Protein AF-A0AAE1CI28-F1 (afdb_monomer_lite)

pLDDT: mean 85.51, std 15.01, range [39.38, 97.69]

Foldseek 3Di:
DDDDDDDPPDPLQFQDDDQVVVQVDWQWDDDPRKIWTKHKDAQKDQDDPPFFPDFAADNYPNVLVVVQLVVCVVVVHNQFFKKKAARNCVPCCVPPVHGITTGRDRPDIDRHPRNRMMMIGTPDIPDPPD

Organism: NCBI:txid314037

Structure (mmCIF, N/CA/C/O backbone):
data_AF-A0AAE1CI28-F1
#
_entry.id   AF-A0AAE1CI28-F1
#
loop_
_atom_site.group_PDB
_atom_site.id
_atom_site.type_symbol
_atom_site.label_atom_id
_atom_site.label_alt_id
_atom_site.label_comp_id
_atom_site.label_asym_id
_atom_site.label_entity_id
_atom_site.label_seq_id
_atom_site.pdbx_PDB_ins_code
_atom_site.Cartn_x
_atom_site.Cartn_y
_atom_site.Cartn_z
_atom_site.occupancy
_atom_site.B_iso_or_equiv
_atom_site.auth_seq_id
_atom_site.auth_comp_id
_atom_site.auth_asym_id
_atom_site.auth_atom_id
_atom_site.pdbx_PDB_model_num
ATOM 1 N N . MET A 1 1 ? 20.259 -37.715 -11.149 1.00 41.56 1 MET A N 1
ATOM 2 C CA . MET A 1 1 ? 20.001 -36.427 -10.473 1.00 41.56 1 MET A CA 1
ATOM 3 C C . MET A 1 1 ? 21.232 -35.544 -10.623 1.00 41.56 1 MET A C 1
ATOM 5 O O . MET A 1 1 ? 22.264 -35.938 -10.097 1.00 41.56 1 MET A O 1
ATOM 9 N N . PRO A 1 2 ? 21.168 -34.403 -11.329 1.00 44.78 2 PRO A N 1
ATOM 10 C CA . PRO A 1 2 ? 22.165 -33.355 -11.175 1.00 44.78 2 PRO A CA 1
ATOM 11 C C . PRO A 1 2 ? 21.543 -32.099 -10.552 1.00 44.78 2 PRO A C 1
ATOM 13 O O . PRO A 1 2 ? 20.529 -31.575 -11.011 1.00 44.78 2 PRO A O 1
ATOM 16 N N . TYR A 1 3 ? 22.191 -31.656 -9.482 1.00 45.41 3 TYR A N 1
ATOM 17 C CA . TYR A 1 3 ? 22.074 -30.350 -8.847 1.00 45.41 3 TYR A CA 1
ATOM 18 C C . TYR A 1 3 ? 22.311 -29.265 -9.914 1.00 45.41 3 TYR A C 1
ATOM 20 O O . TYR A 1 3 ? 23.393 -29.223 -10.495 1.00 45.41 3 TYR A O 1
ATOM 28 N N . ARG A 1 4 ? 21.314 -28.422 -10.216 1.00 48.34 4 ARG A N 1
ATOM 29 C CA . ARG A 1 4 ? 21.505 -27.225 -11.050 1.00 48.34 4 ARG A CA 1
ATOM 30 C C . ARG A 1 4 ? 21.473 -25.983 -10.173 1.00 48.34 4 ARG A C 1
ATOM 32 O O . ARG A 1 4 ? 20.436 -25.605 -9.638 1.00 48.34 4 ARG A O 1
ATOM 39 N N . ASP A 1 5 ? 22.670 -25.443 -10.017 1.00 45.59 5 ASP A N 1
ATOM 40 C CA . ASP A 1 5 ? 23.061 -24.066 -9.748 1.00 45.59 5 ASP A CA 1
ATOM 41 C C . ASP A 1 5 ? 21.931 -23.052 -9.535 1.00 45.59 5 ASP A C 1
ATOM 43 O O . ASP A 1 5 ? 21.206 -22.643 -10.445 1.00 45.59 5 ASP A O 1
ATOM 47 N N . ARG A 1 6 ? 21.867 -22.581 -8.286 1.00 48.53 6 ARG A N 1
ATOM 48 C CA . ARG A 1 6 ? 21.227 -21.328 -7.895 1.00 48.53 6 ARG A CA 1
ATOM 49 C C . ARG A 1 6 ? 22.004 -20.171 -8.521 1.00 48.53 6 ARG A C 1
ATOM 51 O O . ARG A 1 6 ? 22.965 -19.679 -7.937 1.00 48.53 6 ARG A O 1
ATOM 58 N N . TYR A 1 7 ? 21.568 -19.719 -9.689 1.00 53.47 7 TYR A N 1
ATOM 59 C CA . TYR A 1 7 ? 21.864 -18.364 -10.131 1.00 53.47 7 TYR A CA 1
ATOM 60 C C . TYR A 1 7 ? 21.116 -17.402 -9.202 1.00 53.47 7 TYR A C 1
ATOM 62 O O . TYR A 1 7 ? 19.885 -17.372 -9.209 1.00 53.47 7 TYR A O 1
ATOM 70 N N . CYS A 1 8 ? 21.840 -16.610 -8.406 1.00 52.22 8 CYS A N 1
ATOM 71 C CA . CYS A 1 8 ? 21.301 -15.339 -7.932 1.00 52.22 8 CYS A CA 1
ATOM 72 C C . CYS A 1 8 ? 21.041 -14.507 -9.191 1.00 52.22 8 CYS A C 1
ATOM 74 O O . CYS A 1 8 ? 21.971 -13.950 -9.778 1.00 52.22 8 CYS A O 1
ATOM 76 N N . TYR A 1 9 ? 19.803 -14.528 -9.685 1.00 50.72 9 TYR A N 1
ATOM 77 C CA . TYR A 1 9 ? 19.402 -13.666 -10.783 1.00 50.72 9 TYR A CA 1
ATOM 78 C C . TYR A 1 9 ? 19.648 -12.231 -10.332 1.00 50.72 9 TYR A C 1
ATOM 80 O O . TYR A 1 9 ? 19.168 -11.825 -9.281 1.00 50.72 9 TYR A O 1
ATOM 88 N N . ARG A 1 10 ? 20.445 -11.512 -11.122 1.00 49.69 10 ARG A N 1
ATOM 89 C CA . ARG A 1 10 ? 20.675 -10.068 -11.058 1.00 49.69 10 ARG A CA 1
ATOM 90 C C . ARG A 1 10 ? 19.427 -9.361 -10.518 1.00 49.69 10 ARG A C 1
ATOM 92 O O . ARG A 1 10 ? 18.416 -9.342 -11.216 1.00 49.69 10 ARG A O 1
ATOM 99 N N . ASP A 1 11 ? 19.515 -8.826 -9.299 1.00 58.03 11 ASP A N 1
ATOM 100 C CA . ASP A 1 11 ? 18.438 -8.090 -8.636 1.00 58.03 11 ASP A CA 1
ATOM 101 C C . ASP A 1 11 ? 17.916 -7.009 -9.585 1.00 58.03 11 ASP A C 1
ATOM 103 O O . ASP A 1 11 ? 18.551 -5.977 -9.802 1.00 58.03 11 ASP A O 1
ATOM 107 N N . SER A 1 12 ? 16.757 -7.246 -10.194 1.00 63.97 12 SER A N 1
ATOM 108 C CA . SER A 1 12 ? 16.133 -6.358 -11.180 1.00 63.97 12 SER A CA 1
ATOM 109 C C . SER A 1 12 ? 15.511 -5.109 -10.540 1.00 63.97 12 SER A C 1
ATOM 111 O O . SER A 1 12 ? 14.589 -4.529 -11.105 1.00 63.97 12 SER A O 1
ATOM 113 N N . GLY A 1 13 ? 15.960 -4.743 -9.331 1.00 74.50 13 GLY A N 1
ATOM 114 C CA . GLY A 1 13 ? 15.373 -3.712 -8.476 1.00 74.50 13 GLY A CA 1
ATOM 115 C C . GLY A 1 13 ? 13.856 -3.820 -8.379 1.00 74.50 13 GLY A C 1
ATOM 116 O O . GLY A 1 13 ? 13.145 -2.822 -8.473 1.00 74.50 13 GLY A O 1
ATOM 117 N N . ALA A 1 14 ? 13.364 -5.048 -8.227 1.00 86.12 14 ALA A N 1
ATOM 118 C CA . ALA A 1 14 ? 11.953 -5.340 -8.072 1.00 86.12 14 ALA A CA 1
ATOM 119 C C . ALA A 1 14 ? 11.711 -6.057 -6.739 1.00 86.12 14 ALA A C 1
ATOM 121 O O . ALA A 1 14 ? 12.418 -6.999 -6.391 1.00 86.12 14 ALA A O 1
ATOM 122 N N . ILE A 1 15 ? 10.692 -5.624 -6.007 1.00 88.81 15 ILE A N 1
ATOM 123 C CA . ILE A 1 15 ? 10.121 -6.357 -4.882 1.00 88.81 15 ILE A CA 1
ATOM 124 C C . ILE A 1 15 ? 9.249 -7.466 -5.456 1.00 88.81 15 ILE A C 1
ATOM 126 O O . ILE A 1 15 ? 8.380 -7.210 -6.293 1.00 88.81 15 ILE A O 1
ATOM 130 N N . ALA A 1 16 ? 9.446 -8.688 -4.965 1.00 86.62 16 ALA A N 1
ATOM 131 C CA . ALA A 1 16 ? 8.557 -9.798 -5.266 1.00 86.62 16 ALA A CA 1
ATOM 132 C C . ALA A 1 16 ? 7.129 -9.469 -4.798 1.00 86.62 16 ALA A C 1
ATOM 134 O O . ALA A 1 16 ? 6.871 -9.308 -3.604 1.00 86.62 16 ALA A O 1
ATOM 135 N N . PHE A 1 17 ? 6.202 -9.366 -5.746 1.00 88.50 17 PHE A N 1
ATOM 136 C CA . PHE A 1 17 ? 4.803 -9.066 -5.479 1.00 88.50 17 PHE A CA 1
ATOM 137 C C . PHE A 1 17 ? 3.913 -9.818 -6.469 1.00 88.50 17 PHE A C 1
ATOM 139 O O . PHE A 1 17 ? 3.956 -9.573 -7.672 1.00 88.50 17 PHE A O 1
ATOM 146 N N . ASP A 1 18 ? 3.112 -10.742 -5.942 1.00 89.94 18 ASP A N 1
ATOM 147 C CA . ASP A 1 18 ? 2.107 -11.481 -6.702 1.00 89.94 18 ASP A CA 1
ATOM 148 C C . ASP A 1 18 ? 0.756 -10.781 -6.552 1.00 89.94 18 ASP A C 1
ATOM 150 O O . ASP A 1 18 ? 0.026 -10.979 -5.576 1.00 89.94 18 ASP A O 1
ATOM 154 N N . CYS A 1 19 ? 0.451 -9.908 -7.510 1.00 90.06 19 CYS A N 1
ATOM 155 C CA . CYS A 1 19 ? -0.779 -9.137 -7.452 1.00 90.06 19 CYS A CA 1
ATOM 156 C C . CYS A 1 19 ? -2.027 -10.008 -7.639 1.00 90.06 19 CYS A C 1
ATOM 158 O O . CYS A 1 19 ? -3.032 -9.766 -6.977 1.00 90.06 19 CYS A O 1
ATOM 160 N N . ALA A 1 20 ? -1.968 -11.034 -8.496 1.00 89.44 20 ALA A N 1
ATOM 161 C CA . ALA A 1 20 ? -3.116 -11.903 -8.751 1.00 89.44 20 ALA A CA 1
ATOM 162 C C . ALA A 1 20 ? -3.580 -12.562 -7.447 1.00 89.44 20 ALA A C 1
ATOM 164 O O . ALA A 1 20 ? -4.747 -12.445 -7.070 1.00 89.44 20 ALA A O 1
ATOM 165 N N . LYS A 1 21 ? -2.630 -13.109 -6.682 1.00 90.19 21 LYS A N 1
ATOM 166 C CA . LYS A 1 21 ? -2.901 -13.664 -5.354 1.00 90.19 21 LYS A CA 1
ATOM 167 C C . LYS A 1 21 ? -3.444 -12.623 -4.367 1.00 90.19 21 LYS A C 1
ATOM 169 O O . LYS A 1 21 ? -4.338 -12.925 -3.576 1.00 90.19 21 LYS A O 1
ATOM 174 N N . ALA A 1 22 ? -2.912 -11.399 -4.396 1.00 90.06 22 ALA A N 1
ATOM 175 C CA . ALA A 1 22 ? -3.394 -10.312 -3.543 1.00 90.06 22 ALA A CA 1
ATOM 176 C C . ALA A 1 22 ? -4.819 -9.852 -3.906 1.00 90.06 22 ALA A C 1
ATOM 178 O O . ALA A 1 22 ? -5.544 -9.392 -3.032 1.00 90.06 22 ALA A O 1
ATOM 179 N N . GLN A 1 23 ? -5.233 -9.982 -5.169 1.00 91.81 23 GLN A N 1
ATOM 180 C CA . GLN A 1 23 ? -6.572 -9.622 -5.641 1.00 91.81 23 GLN A CA 1
ATOM 181 C C . GLN A 1 23 ? -7.628 -10.698 -5.361 1.00 91.81 23 GLN A C 1
ATOM 183 O O . GLN A 1 23 ? -8.795 -10.369 -5.171 1.00 91.81 23 GLN A O 1
ATOM 188 N N . GLU A 1 24 ? -7.238 -11.972 -5.302 1.00 88.62 24 GLU A N 1
ATOM 189 C CA . GLU A 1 24 ? -8.143 -13.088 -4.979 1.00 88.62 24 GLU A CA 1
ATOM 190 C C . GLU A 1 24 ? -8.590 -13.117 -3.511 1.00 88.62 24 GLU A C 1
ATOM 192 O O . GLU A 1 24 ? -9.542 -13.814 -3.162 1.00 88.62 24 GLU A O 1
ATOM 197 N N . SER A 1 25 ? -7.903 -12.378 -2.639 1.00 82.62 25 SER A N 1
ATOM 198 C CA . SER A 1 25 ? -8.165 -12.364 -1.203 1.00 82.62 25 SER A CA 1
ATOM 199 C C . SER A 1 25 ? -8.374 -10.946 -0.695 1.00 82.62 25 SER A C 1
ATOM 201 O O . SER A 1 25 ? -7.658 -10.021 -1.074 1.00 82.62 25 SER A O 1
ATOM 203 N N . GLU A 1 26 ? -9.345 -10.774 0.203 1.00 82.62 26 GLU A N 1
ATOM 204 C CA . GLU A 1 26 ? -9.478 -9.521 0.935 1.00 82.62 26 GLU A CA 1
ATOM 205 C C . GLU A 1 26 ? -8.217 -9.292 1.770 1.00 82.62 26 GLU A C 1
ATOM 207 O O . GLU A 1 26 ? -7.808 -10.143 2.567 1.00 82.62 26 GLU A O 1
ATOM 212 N N . GLN A 1 27 ? -7.582 -8.137 1.578 1.00 95.44 27 GLN A N 1
ATOM 213 C CA . GLN A 1 27 ? -6.375 -7.807 2.316 1.00 95.44 27 GLN A CA 1
ATOM 214 C C . GLN A 1 27 ? -6.768 -7.131 3.620 1.00 95.44 27 GLN A C 1
ATOM 216 O O . GLN A 1 27 ? -7.144 -5.960 3.636 1.00 95.44 27 GLN A O 1
ATOM 221 N N . VAL A 1 28 ? -6.675 -7.871 4.721 1.00 96.00 28 VAL A N 1
ATOM 222 C CA . VAL A 1 28 ? -6.974 -7.349 6.055 1.00 96.00 28 VAL A CA 1
ATOM 223 C C . VAL A 1 28 ? -5.680 -7.057 6.799 1.00 96.00 28 VAL A C 1
ATOM 225 O O . VAL A 1 28 ? -4.823 -7.927 6.957 1.00 96.00 28 VAL A O 1
ATOM 228 N N . VAL A 1 29 ? -5.551 -5.828 7.297 1.00 95.81 29 VAL A N 1
ATOM 229 C CA . VAL A 1 29 ? -4.424 -5.408 8.131 1.00 95.81 29 VAL A CA 1
ATOM 230 C C . VAL A 1 29 ? -4.923 -4.971 9.498 1.00 95.81 29 VAL A C 1
ATOM 232 O O . VAL A 1 29 ? -5.799 -4.113 9.599 1.00 95.81 29 VAL A O 1
ATOM 235 N N . SER A 1 30 ? -4.318 -5.516 10.554 1.00 94.81 30 SER A N 1
ATOM 236 C CA . SER A 1 30 ? -4.607 -5.122 11.932 1.00 94.81 30 SER A CA 1
ATOM 237 C C . SER A 1 30 ? -3.505 -4.235 12.512 1.00 94.81 30 SER A C 1
ATOM 239 O O . SER A 1 30 ? -2.319 -4.562 12.435 1.00 94.81 30 SER A O 1
ATOM 241 N N . VAL A 1 31 ? -3.902 -3.115 13.117 1.00 93.25 31 VAL A N 1
ATOM 242 C CA . VAL A 1 31 ? -3.023 -2.148 13.795 1.00 93.25 31 VAL A CA 1
ATOM 243 C C . VAL A 1 31 ? -3.696 -1.712 15.096 1.00 93.25 31 VAL A C 1
ATOM 245 O O . VAL A 1 31 ? -4.865 -1.340 15.097 1.00 93.25 31 VAL A O 1
ATOM 248 N N . ARG A 1 32 ? -2.968 -1.769 16.221 1.00 88.62 32 ARG A N 1
ATOM 249 C CA . ARG A 1 32 ? -3.420 -1.287 17.546 1.00 88.62 32 ARG A CA 1
ATOM 250 C C . ARG A 1 32 ? -4.829 -1.774 17.957 1.00 88.62 32 ARG A C 1
ATOM 252 O O . ARG A 1 32 ? -5.598 -1.030 18.553 1.00 88.62 32 ARG A O 1
ATOM 259 N N . GLY A 1 33 ? -5.169 -3.023 17.630 1.00 85.38 33 GLY A N 1
ATOM 260 C CA . GLY A 1 33 ? -6.464 -3.640 17.956 1.00 85.38 33 GLY A CA 1
ATOM 261 C C . GLY A 1 33 ? -7.611 -3.332 16.980 1.00 85.38 33 GLY A C 1
ATOM 262 O O . GLY A 1 33 ? -8.673 -3.933 17.100 1.00 85.38 33 GLY A O 1
ATOM 263 N N . GLY A 1 34 ? -7.406 -2.452 15.995 1.00 91.06 34 GLY A N 1
ATOM 264 C CA . GLY A 1 34 ? -8.313 -2.261 14.862 1.00 91.06 34 GLY A CA 1
ATOM 265 C C . GLY A 1 34 ? -7.918 -3.123 13.660 1.00 91.06 34 GLY A C 1
ATOM 266 O O . GLY A 1 34 ? -6.754 -3.498 13.535 1.00 91.06 34 GLY A O 1
ATOM 267 N N . SER A 1 35 ? -8.870 -3.418 12.771 1.00 94.56 35 SER A N 1
ATOM 268 C CA . SER A 1 35 ? -8.637 -4.050 11.466 1.00 94.56 35 SER A CA 1
ATOM 269 C C . SER A 1 35 ? -9.229 -3.223 10.324 1.00 94.56 35 SER A C 1
ATOM 271 O O . SER A 1 35 ? -10.354 -2.736 10.435 1.00 94.56 35 SER A O 1
ATOM 273 N N . TRP A 1 36 ? -8.481 -3.101 9.231 1.00 95.38 36 TRP A N 1
ATOM 274 C CA . TRP A 1 36 ? -8.871 -2.417 7.999 1.00 95.38 36 TRP A CA 1
ATOM 275 C C . TRP A 1 36 ? -8.795 -3.405 6.838 1.00 95.38 36 TRP A C 1
ATOM 277 O O . TRP A 1 36 ? -7.792 -4.110 6.707 1.00 95.38 36 TRP A O 1
ATOM 287 N N . GLY A 1 37 ? -9.842 -3.449 6.021 1.00 95.69 37 GLY A N 1
ATOM 288 C CA . GLY A 1 37 ? -9.907 -4.275 4.819 1.00 95.69 37 GLY A CA 1
ATOM 289 C C . GLY A 1 37 ? -9.694 -3.451 3.568 1.00 95.69 37 GLY A C 1
ATOM 290 O O . GLY A 1 37 ? -10.198 -2.327 3.463 1.00 95.69 37 GLY A O 1
ATOM 291 N N . PHE A 1 38 ? -8.977 -4.028 2.612 1.00 96.31 38 PHE A N 1
ATOM 292 C CA . PHE A 1 38 ? -8.679 -3.406 1.334 1.00 96.31 38 PHE A CA 1
ATOM 293 C C . PHE A 1 38 ? -9.046 -4.332 0.174 1.00 96.31 38 PHE A C 1
ATOM 295 O O . PHE A 1 38 ? -8.661 -5.503 0.148 1.00 96.31 38 PHE A O 1
ATOM 302 N N . GLU A 1 39 ? -9.741 -3.772 -0.813 1.00 95.44 39 GLU A N 1
ATOM 303 C CA . GLU A 1 39 ? -9.949 -4.402 -2.114 1.00 95.44 39 GLU A CA 1
ATOM 304 C C . GLU A 1 39 ? -8.801 -4.018 -3.048 1.00 95.44 39 GLU A C 1
ATOM 306 O O . GLU A 1 39 ? -8.534 -2.834 -3.268 1.00 95.44 39 GLU A O 1
ATOM 311 N N . VAL A 1 40 ? -8.128 -5.019 -3.612 1.00 95.44 40 VAL A N 1
ATOM 312 C CA . VAL A 1 40 ? -6.969 -4.834 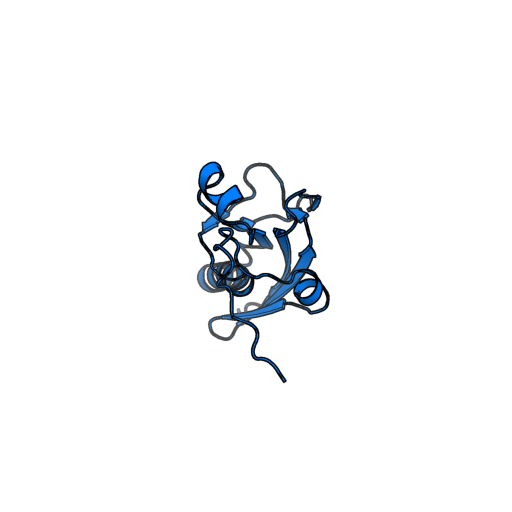-4.491 1.00 95.44 40 VAL A CA 1
ATOM 313 C C . VAL A 1 40 ? -7.409 -4.823 -5.951 1.00 95.44 40 VAL A C 1
ATOM 315 O O . VAL A 1 40 ? -8.232 -5.635 -6.367 1.00 95.44 40 VAL A O 1
ATOM 318 N N . LYS A 1 41 ? -6.829 -3.921 -6.744 1.00 93.62 41 LYS A N 1
ATOM 319 C CA . LYS A 1 41 ? -6.946 -3.875 -8.203 1.00 93.62 41 LYS A CA 1
ATOM 320 C C . LYS A 1 41 ? -5.551 -3.865 -8.821 1.00 93.62 41 LYS A C 1
ATOM 322 O O . LYS A 1 41 ? -4.788 -2.907 -8.667 1.00 93.62 41 LYS A O 1
ATOM 327 N N . CYS A 1 42 ? -5.220 -4.941 -9.522 1.00 93.00 42 CYS A N 1
ATOM 328 C CA . CYS A 1 42 ? -3.924 -5.112 -10.164 1.00 93.00 42 CYS A CA 1
ATOM 329 C C . CYS A 1 42 ? -3.730 -4.205 -11.367 1.00 93.00 42 CYS A C 1
ATOM 331 O O . CYS A 1 42 ? -4.677 -3.938 -12.106 1.00 93.00 42 CYS A O 1
ATOM 333 N N . GLN A 1 43 ? -2.476 -3.787 -11.577 1.00 90.12 43 GLN A N 1
ATOM 334 C CA . GLN A 1 43 ? -2.050 -2.957 -12.709 1.00 90.12 43 GLN A CA 1
ATOM 335 C C . GLN A 1 43 ? -2.890 -1.681 -12.822 1.00 90.12 43 GLN A C 1
ATOM 337 O O . GLN A 1 43 ? -3.224 -1.213 -13.909 1.00 90.12 43 GLN A O 1
ATOM 342 N N . GLN A 1 44 ? -3.286 -1.140 -11.672 1.00 90.88 44 GLN A N 1
ATOM 343 C CA . GLN A 1 44 ? -4.079 0.072 -11.568 1.00 90.88 44 GLN A CA 1
ATOM 344 C C . GLN A 1 44 ? -3.464 1.019 -10.546 1.00 90.88 44 GLN A C 1
ATOM 346 O O . GLN A 1 44 ? -2.799 0.593 -9.603 1.00 90.88 44 GLN A O 1
ATOM 351 N N . ASP A 1 45 ? -3.711 2.307 -10.746 1.00 89.94 45 ASP A N 1
ATOM 352 C CA . ASP A 1 45 ? -3.388 3.382 -9.813 1.00 89.94 45 ASP A CA 1
ATOM 353 C C . ASP A 1 45 ? -4.625 4.263 -9.597 1.00 89.94 45 ASP A C 1
ATOM 355 O O . ASP A 1 45 ? -5.443 4.462 -10.505 1.00 89.94 45 ASP A O 1
ATOM 359 N N . ILE A 1 46 ? -4.752 4.787 -8.382 1.00 88.94 46 ILE A N 1
ATOM 360 C CA . ILE A 1 46 ? -5.780 5.743 -7.989 1.00 88.94 46 ILE A CA 1
ATOM 361 C C . ILE A 1 46 ? -5.228 7.142 -8.272 1.00 88.94 46 ILE A C 1
ATOM 363 O O . ILE A 1 46 ? -4.400 7.674 -7.527 1.00 88.94 46 ILE A O 1
ATOM 367 N N . ASN A 1 47 ? -5.703 7.741 -9.361 1.00 86.25 47 ASN A N 1
ATOM 368 C CA . ASN A 1 47 ? -5.203 9.015 -9.865 1.00 86.25 47 ASN A CA 1
ATOM 369 C C . ASN A 1 47 ? -6.181 10.169 -9.613 1.00 86.25 47 ASN A C 1
ATOM 371 O O . ASN A 1 47 ? -7.407 10.008 -9.630 1.00 86.25 47 ASN A O 1
ATOM 375 N N . GLY A 1 48 ? -5.623 11.362 -9.415 1.00 85.31 48 GLY A N 1
ATOM 376 C CA . GLY A 1 48 ? -6.377 12.597 -9.229 1.00 85.31 48 GLY A CA 1
ATOM 377 C C . GLY A 1 48 ? -5.490 13.757 -8.769 1.00 85.31 48 GLY A C 1
ATOM 378 O O . GLY A 1 48 ? -4.397 13.529 -8.248 1.00 85.31 48 GLY A O 1
ATOM 379 N N . PRO A 1 49 ? -5.936 15.012 -8.945 1.00 85.06 49 PRO A N 1
ATOM 380 C CA . PRO A 1 49 ? -5.187 16.170 -8.475 1.00 85.06 49 PRO A CA 1
ATOM 381 C C . PRO A 1 49 ? -5.085 16.159 -6.944 1.00 85.06 49 PRO A C 1
ATOM 383 O O . PRO A 1 49 ? -6.094 16.026 -6.250 1.00 85.06 49 PRO A O 1
ATOM 386 N N . ASN A 1 50 ? -3.867 16.330 -6.418 1.00 87.75 50 ASN A N 1
ATOM 387 C CA . ASN A 1 50 ? -3.575 16.393 -4.981 1.00 87.75 50 ASN A CA 1
ATOM 388 C C . ASN A 1 50 ? -4.135 15.206 -4.180 1.00 87.75 50 ASN A C 1
ATOM 390 O O . ASN A 1 50 ? -4.600 15.417 -3.063 1.00 87.75 50 ASN A O 1
ATOM 394 N N . ILE A 1 51 ? -4.166 13.995 -4.745 1.00 92.25 51 ILE A N 1
ATOM 395 C CA . ILE A 1 51 ? -4.784 12.815 -4.114 1.00 92.25 51 ILE A CA 1
ATOM 396 C C . ILE A 1 51 ? -3.859 12.084 -3.137 1.00 92.25 51 ILE A C 1
ATOM 398 O O . ILE A 1 51 ? -4.343 11.413 -2.223 1.00 92.25 51 ILE A O 1
ATOM 402 N N . ASP A 1 52 ? -2.550 12.228 -3.322 1.00 93.19 52 ASP A N 1
ATOM 403 C CA . ASP A 1 52 ? -1.537 11.616 -2.474 1.00 93.19 52 ASP A CA 1
ATOM 404 C C . ASP A 1 52 ? -1.392 12.406 -1.169 1.00 93.19 52 ASP A C 1
ATOM 406 O O . ASP A 1 52 ? -1.213 13.624 -1.168 1.00 93.19 52 ASP A O 1
ATOM 410 N N . ILE A 1 53 ? -1.491 11.703 -0.044 1.00 94.62 53 ILE A N 1
ATOM 411 C CA . ILE A 1 53 ? -1.210 12.230 1.296 1.00 94.62 53 ILE A CA 1
ATOM 412 C C . ILE A 1 53 ? 0.302 12.240 1.520 1.00 94.62 53 ILE A C 1
ATOM 414 O O . ILE A 1 53 ? 0.862 13.218 2.005 1.00 94.62 53 ILE A O 1
ATOM 418 N N . MET A 1 54 ? 0.943 11.114 1.200 1.00 93.56 54 MET A N 1
ATOM 419 C CA . MET A 1 54 ? 2.380 10.904 1.327 1.00 93.56 54 MET A CA 1
ATOM 420 C C . MET A 1 54 ? 2.838 9.772 0.407 1.00 93.56 54 MET A C 1
ATOM 422 O O . MET A 1 54 ? 2.073 8.842 0.133 1.00 93.56 54 MET A O 1
ATOM 426 N N . GLY A 1 55 ? 4.105 9.836 0.004 1.00 95.31 55 GLY A N 1
ATOM 427 C CA . GLY A 1 55 ? 4.839 8.722 -0.584 1.00 95.31 55 GLY A CA 1
ATOM 428 C C . GLY A 1 55 ? 5.842 8.152 0.420 1.00 95.31 55 GLY A C 1
ATOM 429 O O . GLY A 1 55 ? 6.512 8.910 1.121 1.00 95.31 55 GLY A O 1
ATOM 430 N N . THR A 1 56 ? 5.954 6.829 0.495 1.00 95.75 56 THR A N 1
ATOM 431 C CA . THR A 1 56 ? 6.968 6.126 1.288 1.00 95.75 56 THR A CA 1
ATOM 432 C C . THR A 1 56 ? 7.668 5.057 0.452 1.00 95.75 56 THR A C 1
ATOM 434 O O . THR A 1 56 ? 7.173 4.611 -0.589 1.00 95.75 56 THR A O 1
ATOM 437 N N . ILE A 1 57 ? 8.848 4.644 0.914 1.00 95.81 57 ILE A N 1
ATOM 438 C CA . ILE A 1 57 ? 9.505 3.438 0.418 1.00 95.81 57 ILE A CA 1
ATOM 439 C C . ILE A 1 57 ? 9.002 2.270 1.261 1.00 95.81 57 ILE A C 1
ATOM 441 O O . ILE A 1 57 ? 9.145 2.273 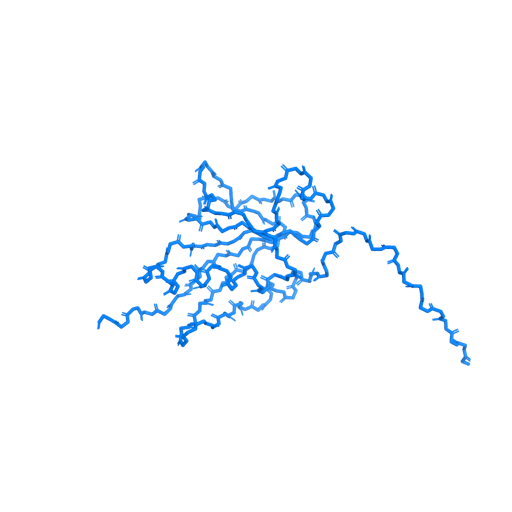2.483 1.00 95.81 57 ILE A O 1
ATOM 445 N N . SER A 1 58 ? 8.413 1.279 0.606 1.00 95.44 58 SER A N 1
ATOM 446 C CA . SER A 1 58 ? 7.883 0.075 1.230 1.00 95.44 58 SER A CA 1
ATOM 447 C C . SER A 1 58 ? 8.437 -1.162 0.537 1.00 95.44 58 SER A C 1
ATOM 449 O O . SER A 1 58 ? 8.428 -1.237 -0.690 1.00 95.44 58 SER A O 1
ATOM 451 N N . TYR A 1 59 ? 8.897 -2.138 1.321 1.00 92.75 59 TYR A N 1
ATOM 452 C CA . TYR A 1 59 ? 9.505 -3.380 0.825 1.00 92.75 59 TYR A CA 1
ATOM 453 C C . TYR A 1 59 ? 8.504 -4.530 0.670 1.00 92.75 59 TYR A C 1
ATOM 455 O O . TYR A 1 59 ? 8.883 -5.629 0.274 1.00 92.75 59 TYR A O 1
ATOM 463 N N . SER A 1 60 ? 7.226 -4.291 0.967 1.00 93.94 60 SER A N 1
ATOM 464 C CA . SER A 1 60 ? 6.152 -5.244 0.714 1.00 93.94 60 SER A CA 1
ATOM 465 C C . SER A 1 60 ? 4.826 -4.520 0.475 1.00 93.94 60 SER A C 1
ATOM 467 O O . SER A 1 60 ? 4.579 -3.431 0.999 1.00 93.94 60 SER A O 1
ATOM 469 N N . PHE A 1 61 ? 3.929 -5.143 -0.291 1.00 95.44 61 PHE A N 1
ATOM 470 C CA . PHE A 1 61 ? 2.580 -4.609 -0.477 1.00 95.44 61 PHE A CA 1
ATOM 471 C C . PHE A 1 61 ? 1.822 -4.505 0.857 1.00 95.44 61 PHE A C 1
ATOM 473 O O . PHE A 1 61 ? 1.170 -3.499 1.131 1.00 95.44 61 PHE A O 1
ATOM 480 N N . GLY A 1 62 ? 1.983 -5.503 1.734 1.00 96.19 62 GLY A N 1
ATOM 481 C CA . GLY A 1 62 ? 1.367 -5.517 3.061 1.00 96.19 62 GLY A CA 1
ATOM 482 C C . GLY A 1 62 ? 1.819 -4.360 3.953 1.00 96.19 62 GLY A C 1
ATOM 483 O O . GLY A 1 62 ? 0.994 -3.778 4.654 1.00 96.19 62 GLY A O 1
ATOM 484 N N . ASP A 1 63 ? 3.093 -3.963 3.892 1.00 96.75 63 ASP A N 1
ATOM 485 C CA . ASP A 1 63 ? 3.575 -2.798 4.641 1.00 96.75 63 ASP A CA 1
ATOM 486 C C . ASP A 1 63 ? 3.014 -1.492 4.078 1.00 96.75 63 ASP A C 1
ATOM 488 O O . ASP A 1 63 ? 2.680 -0.595 4.849 1.00 96.75 63 ASP A O 1
ATOM 492 N N . CYS A 1 64 ? 2.806 -1.411 2.759 1.00 97.50 64 CYS A N 1
ATOM 493 C CA . CYS A 1 64 ? 2.125 -0.267 2.152 1.00 97.50 64 CYS A CA 1
ATOM 494 C C . CYS A 1 64 ? 0.676 -0.127 2.663 1.00 97.50 64 CYS A C 1
ATOM 496 O O . CYS A 1 64 ? 0.263 0.953 3.095 1.00 97.50 64 CYS A O 1
ATOM 498 N N . LEU A 1 65 ? -0.076 -1.234 2.724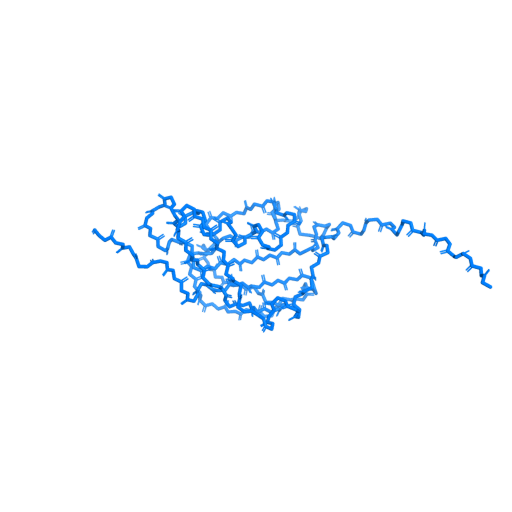 1.00 97.69 65 LEU A N 1
ATOM 499 C CA . LEU A 1 65 ? -1.416 -1.262 3.330 1.00 97.69 65 LEU A CA 1
ATOM 500 C C . LEU A 1 65 ? -1.377 -0.906 4.822 1.00 97.69 65 LEU A C 1
ATOM 502 O O . LEU A 1 65 ? -2.191 -0.115 5.308 1.00 97.69 65 LEU A O 1
ATOM 506 N N . ARG A 1 66 ? -0.397 -1.447 5.556 1.00 97.12 66 ARG A N 1
ATOM 507 C CA . ARG A 1 66 ? -0.202 -1.162 6.981 1.00 97.12 66 ARG A CA 1
ATOM 508 C C . ARG A 1 66 ? 0.105 0.306 7.240 1.00 97.12 66 ARG A C 1
ATOM 510 O O . ARG A 1 66 ? -0.359 0.818 8.257 1.00 97.12 66 ARG A O 1
ATOM 517 N N . SER A 1 67 ? 0.808 1.006 6.351 1.00 97.19 67 SER A N 1
ATOM 518 C CA . SER A 1 67 ? 0.999 2.457 6.461 1.00 97.19 67 SER A CA 1
ATOM 519 C C . SER A 1 67 ? -0.333 3.215 6.409 1.00 97.19 67 SER A C 1
ATOM 521 O O . SER A 1 67 ? -0.561 4.090 7.244 1.00 97.19 67 SER A O 1
ATOM 523 N N . CYS A 1 68 ? -1.249 2.831 5.511 1.00 96.81 68 CYS A N 1
ATOM 524 C CA . CYS A 1 68 ? -2.593 3.418 5.428 1.00 96.81 68 CYS A CA 1
ATOM 525 C C . CYS A 1 68 ? -3.408 3.167 6.707 1.00 96.81 68 CYS A C 1
ATOM 527 O O . CYS A 1 68 ? -3.938 4.100 7.314 1.00 96.81 68 CYS A O 1
ATOM 529 N N . ALA A 1 69 ? -3.445 1.910 7.162 1.00 96.12 69 ALA A N 1
ATOM 530 C CA . ALA A 1 69 ? -4.121 1.521 8.400 1.00 96.12 69 ALA A CA 1
ATOM 531 C C . ALA A 1 69 ? -3.529 2.229 9.631 1.00 96.12 69 ALA A C 1
ATOM 533 O O . ALA A 1 69 ? -4.265 2.682 10.506 1.00 96.12 69 ALA A O 1
ATOM 534 N N . SER A 1 70 ? -2.202 2.383 9.681 1.00 95.62 70 SER A N 1
ATOM 535 C CA . SER A 1 70 ? -1.516 3.082 10.771 1.00 95.62 70 SER A CA 1
ATOM 536 C C . SER A 1 70 ? -1.886 4.558 10.798 1.00 95.62 70 SER A C 1
ATOM 538 O O . SER A 1 70 ? -2.226 5.066 11.864 1.00 95.62 70 SER A O 1
ATOM 540 N N . LEU A 1 71 ? -1.897 5.234 9.643 1.00 95.25 71 LEU A N 1
ATOM 541 C CA . LEU A 1 71 ? -2.333 6.629 9.561 1.00 95.25 71 LEU A CA 1
ATOM 542 C C . LEU A 1 71 ? -3.763 6.790 10.088 1.00 95.25 71 LEU A C 1
ATOM 544 O O . LEU A 1 71 ? -3.996 7.653 10.929 1.00 95.25 71 LEU A O 1
ATOM 548 N N . ASN A 1 72 ? -4.684 5.921 9.665 1.00 94.56 72 ASN A N 1
ATOM 549 C CA . ASN A 1 72 ? -6.072 5.953 10.131 1.00 94.56 72 ASN A CA 1
ATOM 550 C C . ASN A 1 72 ? -6.195 5.668 11.634 1.00 94.56 72 ASN A C 1
ATOM 552 O O . ASN A 1 72 ? -6.987 6.299 12.335 1.00 94.56 72 ASN A O 1
ATOM 556 N N . SER A 1 73 ? -5.385 4.741 12.156 1.00 93.44 73 SER A N 1
ATOM 557 C CA . SER A 1 73 ? -5.333 4.454 13.590 1.00 93.44 73 SER A CA 1
ATOM 558 C C . SER A 1 73 ? -4.825 5.647 14.404 1.00 93.44 73 SER A C 1
ATOM 560 O O . SER A 1 73 ? -5.319 5.861 15.509 1.00 93.44 73 SER A O 1
ATOM 562 N N . PHE A 1 74 ? -3.846 6.404 13.899 1.00 91.12 74 PHE A N 1
ATOM 563 C CA . PHE A 1 74 ? -3.304 7.577 14.590 1.00 91.12 74 PHE A CA 1
ATOM 564 C C . PHE A 1 74 ? -4.215 8.800 14.476 1.00 91.12 74 PHE A C 1
ATOM 566 O O . PHE A 1 74 ? -4.389 9.514 15.461 1.00 91.12 74 PHE A O 1
ATOM 573 N N . SER A 1 75 ? -4.822 9.035 13.310 1.00 87.88 75 SER A N 1
ATOM 574 C CA . SER A 1 75 ? -5.717 10.178 13.092 1.00 87.88 75 SER A CA 1
ATOM 575 C C . SER A 1 75 ? -7.115 9.983 13.689 1.00 87.88 75 SER A C 1
ATOM 577 O O . SER A 1 75 ? -7.892 10.934 13.730 1.00 87.88 75 SER A O 1
ATOM 579 N N . SER A 1 76 ? -7.443 8.769 14.157 1.00 78.00 76 SER A N 1
ATOM 580 C CA . SER A 1 76 ? -8.783 8.383 14.634 1.00 78.00 76 SER A CA 1
ATOM 581 C C . SER A 1 76 ? -9.894 8.651 13.605 1.00 78.00 76 SER A C 1
ATOM 583 O O . SER A 1 76 ? -11.052 8.872 13.962 1.00 78.00 76 SER A O 1
ATOM 585 N N . ASN A 1 77 ? -9.540 8.639 12.316 1.00 80.56 77 ASN A N 1
ATOM 586 C CA . ASN A 1 77 ? -10.438 8.856 11.186 1.00 80.56 77 ASN A CA 1
ATOM 587 C C . ASN A 1 77 ? -9.920 8.102 9.946 1.00 80.56 77 ASN A C 1
ATOM 589 O O . ASN A 1 77 ? -8.735 7.795 9.844 1.00 80.56 77 ASN A O 1
ATOM 593 N N . ASN A 1 78 ? -10.782 7.845 8.964 1.00 85.75 78 ASN A N 1
ATOM 594 C CA . ASN A 1 78 ? -10.404 7.257 7.678 1.00 85.75 78 ASN A CA 1
ATOM 595 C C . ASN A 1 78 ? -9.819 8.325 6.741 1.00 85.75 78 ASN A C 1
ATOM 597 O O . ASN A 1 78 ? -10.412 8.687 5.728 1.00 85.75 78 ASN A O 1
ATOM 601 N N . THR A 1 79 ? -8.659 8.869 7.110 1.00 92.81 79 THR A N 1
ATOM 602 C CA . THR A 1 79 ? -7.933 9.865 6.310 1.00 92.81 79 THR A CA 1
ATOM 603 C C . THR A 1 79 ? -7.336 9.249 5.045 1.00 92.81 79 THR A C 1
ATOM 605 O O . THR A 1 79 ? -7.360 9.870 3.986 1.00 92.81 79 THR A O 1
ATOM 608 N N . CYS A 1 80 ? -6.805 8.033 5.152 1.00 95.81 80 CYS A N 1
ATOM 609 C CA . CYS A 1 80 ? -6.325 7.237 4.036 1.00 95.81 80 CYS A CA 1
ATOM 610 C C . CYS A 1 80 ? -7.427 6.281 3.573 1.00 95.81 80 CYS A C 1
ATOM 612 O O . CYS A 1 80 ? -7.868 5.413 4.328 1.00 95.81 80 CYS A O 1
ATOM 614 N N . LEU A 1 81 ? -7.864 6.456 2.327 1.00 95.56 81 LEU A N 1
ATOM 615 C CA . LEU A 1 81 ? -8.914 5.664 1.688 1.00 95.56 81 LEU A CA 1
ATOM 616 C C . LEU A 1 81 ? -8.364 4.643 0.695 1.00 95.56 81 LEU A C 1
ATOM 618 O O . LEU A 1 81 ? -9.123 3.831 0.179 1.00 95.56 81 LEU A O 1
ATOM 622 N N . GLY A 1 82 ? -7.063 4.653 0.425 1.00 95.69 82 GLY A N 1
ATOM 623 C CA . GLY A 1 82 ? -6.440 3.656 -0.426 1.00 95.69 82 GLY A CA 1
ATOM 624 C C . GLY A 1 82 ? -4.942 3.850 -0.556 1.00 95.69 82 GLY A C 1
ATOM 625 O O . GLY A 1 82 ? -4.374 4.798 -0.013 1.00 95.69 82 GLY A O 1
ATOM 626 N N . VAL A 1 83 ? -4.304 2.951 -1.292 1.00 97.06 83 VAL A N 1
ATOM 627 C CA . VAL A 1 83 ? -2.882 3.021 -1.615 1.00 97.06 83 VAL A CA 1
ATOM 628 C C . VAL A 1 83 ? -2.637 2.702 -3.081 1.00 97.06 83 VAL A C 1
ATOM 630 O O . VAL A 1 83 ? -3.421 1.988 -3.704 1.00 97.06 83 VAL A O 1
ATOM 633 N N . TYR A 1 84 ? -1.514 3.176 -3.606 1.00 95.75 84 TYR A N 1
ATOM 634 C CA . TYR A 1 84 ? -0.872 2.592 -4.778 1.00 95.75 84 TYR A CA 1
ATOM 635 C C . TYR A 1 84 ? 0.505 2.060 -4.386 1.00 95.75 84 TYR A C 1
ATOM 637 O O . TYR A 1 84 ? 1.268 2.757 -3.719 1.00 95.75 84 TYR A O 1
ATOM 645 N N . PHE A 1 85 ? 0.822 0.838 -4.804 1.00 96.00 85 PHE A N 1
ATOM 646 C CA . PHE A 1 85 ? 2.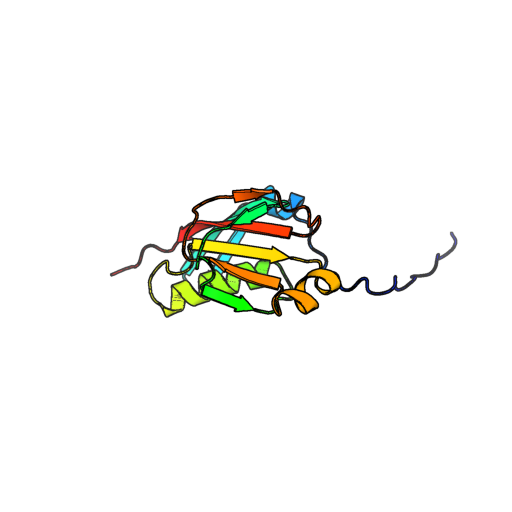115 0.198 -4.600 1.00 96.00 85 PHE A CA 1
ATOM 647 C C . PHE A 1 85 ? 2.729 -0.193 -5.940 1.00 96.00 85 PHE A C 1
ATOM 649 O O . PHE A 1 85 ? 2.047 -0.769 -6.783 1.00 96.00 85 PHE A O 1
ATOM 656 N N . SER A 1 86 ? 4.028 0.052 -6.104 1.00 93.75 86 SER A N 1
ATOM 657 C CA . SER A 1 86 ? 4.838 -0.468 -7.203 1.00 93.75 86 SER A CA 1
ATOM 658 C C . SER A 1 86 ? 5.953 -1.356 -6.665 1.00 93.75 86 SER A C 1
ATOM 660 O O . SER A 1 86 ? 6.825 -0.908 -5.916 1.00 93.75 86 SER A O 1
ATOM 662 N N . GLY A 1 87 ? 5.963 -2.611 -7.100 1.00 92.75 87 GLY A N 1
ATOM 663 C CA . GLY A 1 87 ? 7.056 -3.540 -6.858 1.00 92.75 87 GLY A CA 1
ATOM 664 C C . GLY A 1 87 ? 8.292 -3.226 -7.698 1.00 92.75 87 GLY A C 1
ATOM 665 O O . GLY A 1 87 ? 9.389 -3.573 -7.289 1.00 92.75 87 GLY A O 1
ATOM 666 N N . ASN A 1 88 ? 8.166 -2.532 -8.834 1.00 90.81 88 ASN A N 1
ATOM 667 C CA . ASN A 1 88 ? 9.321 -2.139 -9.647 1.00 90.81 88 ASN A CA 1
ATOM 668 C C . ASN A 1 88 ? 9.982 -0.874 -9.069 1.00 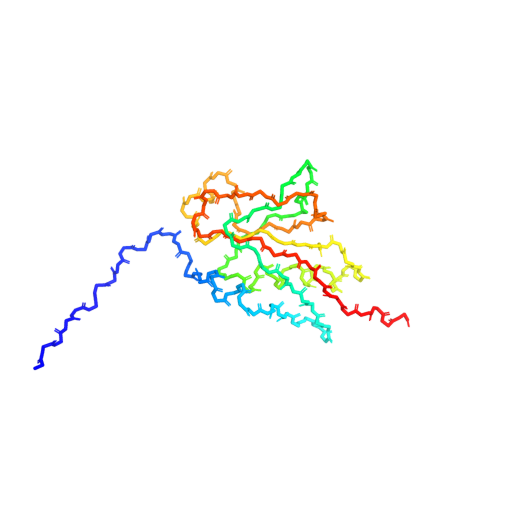90.81 88 ASN A C 1
ATOM 670 O O . ASN A 1 88 ? 9.657 0.248 -9.466 1.00 90.81 88 ASN A O 1
ATOM 674 N N . ILE A 1 89 ? 10.873 -1.062 -8.092 1.00 89.00 89 ILE A N 1
ATOM 675 C CA . ILE A 1 89 ? 11.596 0.013 -7.401 1.00 89.00 89 ILE A CA 1
ATOM 676 C C . ILE A 1 89 ? 12.547 0.738 -8.365 1.00 89.00 89 ILE A C 1
ATOM 678 O O . ILE A 1 89 ? 12.614 1.968 -8.339 1.00 89.00 89 ILE A O 1
ATOM 682 N N . SER A 1 90 ? 13.263 -0.006 -9.215 1.00 88.38 90 SER A N 1
ATOM 683 C CA . SER A 1 90 ? 14.228 0.551 -10.172 1.00 88.38 90 SER A CA 1
ATOM 684 C C . SER A 1 90 ? 13.602 1.530 -11.163 1.00 88.38 90 SER A C 1
ATOM 686 O O . SER A 1 90 ? 14.271 2.481 -11.556 1.00 88.38 90 SER A O 1
ATOM 688 N N . ASP A 1 91 ? 12.340 1.322 -11.545 1.00 87.19 91 ASP A N 1
ATOM 689 C CA . ASP A 1 91 ? 11.592 2.253 -12.399 1.00 87.19 91 ASP A CA 1
ATOM 690 C C . ASP A 1 91 ? 11.022 3.444 -11.612 1.00 87.19 91 ASP A C 1
ATOM 692 O O . ASP A 1 91 ? 11.125 4.602 -12.029 1.00 87.19 91 ASP A O 1
ATOM 696 N N . ILE A 1 92 ? 10.401 3.173 -10.459 1.00 88.88 92 ILE A N 1
ATOM 697 C CA . ILE A 1 92 ? 9.574 4.182 -9.793 1.00 88.88 92 ILE A CA 1
ATOM 698 C C . ILE A 1 92 ? 10.374 5.151 -8.919 1.00 88.88 92 ILE A C 1
ATOM 700 O O . ILE A 1 92 ? 10.067 6.344 -8.915 1.00 88.88 92 ILE A O 1
ATOM 704 N N . LEU A 1 93 ? 11.410 4.691 -8.205 1.00 90.75 93 LEU A N 1
ATOM 705 C CA . LEU A 1 93 ? 12.127 5.551 -7.258 1.00 90.75 93 LEU A CA 1
ATOM 706 C C . LEU A 1 93 ? 12.877 6.714 -7.914 1.00 90.75 93 LEU A C 1
ATOM 708 O O . LEU A 1 93 ? 12.776 7.813 -7.372 1.00 90.75 93 LEU A O 1
ATOM 712 N N . PRO A 1 94 ? 13.577 6.554 -9.056 1.00 91.06 94 PRO A N 1
ATOM 713 C CA . PRO A 1 94 ? 14.274 7.679 -9.683 1.00 91.06 94 PRO A CA 1
ATOM 714 C C . PRO A 1 94 ? 13.347 8.838 -10.074 1.00 91.06 94 PRO A C 1
ATOM 716 O O . PRO A 1 94 ? 13.787 9.982 -10.118 1.00 91.06 94 PRO A O 1
ATOM 719 N N . ASN A 1 95 ? 12.072 8.539 -10.346 1.00 88.62 95 ASN A N 1
ATOM 720 C CA . ASN A 1 95 ? 11.106 9.499 -10.878 1.00 88.62 95 ASN A CA 1
ATOM 721 C C . ASN A 1 95 ? 10.118 10.022 -9.830 1.00 88.62 95 ASN A C 1
ATOM 723 O O . ASN A 1 95 ? 9.582 11.114 -9.986 1.00 88.62 95 ASN A O 1
ATOM 727 N N . GLN A 1 96 ? 9.818 9.220 -8.808 1.00 89.94 96 GLN A N 1
ATOM 728 C CA . GLN A 1 96 ? 8.745 9.501 -7.851 1.00 89.94 96 GLN A CA 1
ATOM 729 C C . GLN A 1 96 ? 9.219 9.492 -6.395 1.00 89.94 96 GLN A C 1
ATOM 731 O O . GLN A 1 96 ? 8.444 9.831 -5.504 1.00 89.94 96 GLN A O 1
ATOM 736 N N . TYR A 1 97 ? 10.469 9.086 -6.136 1.00 92.31 97 TYR A N 1
ATOM 737 C CA . TYR A 1 97 ? 11.103 9.040 -4.809 1.00 92.31 97 TYR A CA 1
ATOM 738 C C . TYR A 1 97 ? 10.407 8.139 -3.768 1.00 92.31 97 TYR A C 1
ATOM 740 O O . TYR A 1 97 ? 10.837 8.064 -2.619 1.00 92.31 97 TYR A O 1
ATOM 748 N N . ALA A 1 98 ? 9.357 7.425 -4.169 1.00 94.88 98 ALA A N 1
ATOM 749 C CA . ALA A 1 98 ? 8.556 6.520 -3.359 1.00 94.88 98 ALA A CA 1
ATOM 750 C C . ALA A 1 98 ? 7.956 5.422 -4.246 1.00 94.88 98 ALA A C 1
ATOM 752 O O . ALA A 1 98 ? 7.839 5.579 -5.464 1.00 94.88 98 ALA A O 1
ATOM 753 N N . ASN A 1 99 ? 7.572 4.303 -3.638 1.00 94.69 99 ASN A N 1
ATOM 754 C CA . ASN A 1 99 ? 6.887 3.210 -4.329 1.00 94.69 99 ASN A CA 1
ATOM 755 C C . ASN A 1 99 ? 5.564 2.811 -3.665 1.00 94.69 99 ASN A C 1
ATOM 757 O O . ASN A 1 99 ? 4.849 1.980 -4.214 1.00 94.69 99 ASN A O 1
ATOM 761 N N . CYS A 1 100 ? 5.240 3.400 -2.516 1.00 96.81 100 CYS A N 1
ATOM 762 C CA . CYS A 1 100 ? 3.956 3.298 -1.848 1.00 96.81 100 CYS A CA 1
ATOM 763 C C . CYS A 1 100 ? 3.369 4.702 -1.684 1.00 96.81 100 CYS A C 1
ATOM 765 O O . CYS A 1 100 ? 4.023 5.576 -1.122 1.00 96.81 100 CYS A O 1
ATOM 767 N N . PHE A 1 101 ? 2.143 4.920 -2.146 1.00 96.56 101 PHE A N 1
ATOM 768 C CA . PHE A 1 101 ? 1.473 6.219 -2.103 1.00 96.56 101 PHE A CA 1
ATOM 769 C C . PHE A 1 101 ? 0.142 6.077 -1.381 1.00 96.56 101 PHE A C 1
ATOM 771 O O . PHE A 1 101 ? -0.723 5.334 -1.840 1.00 96.56 101 PHE A O 1
ATOM 778 N N . LEU A 1 102 ? -0.027 6.782 -0.262 1.00 97.06 102 LEU A N 1
ATOM 779 C CA . LEU A 1 102 ? -1.281 6.805 0.493 1.00 97.06 102 LEU A CA 1
ATOM 780 C C . LEU A 1 102 ? -2.245 7.814 -0.131 1.00 97.06 102 LEU A C 1
ATOM 782 O O . LEU A 1 102 ? -1.873 8.964 -0.353 1.00 97.06 102 LEU A O 1
ATOM 786 N N . LYS A 1 103 ? -3.492 7.415 -0.367 1.00 95.94 103 LYS A N 1
ATOM 787 C CA . LYS A 1 103 ? -4.500 8.192 -1.098 1.00 95.94 103 LYS A CA 1
ATOM 788 C C . LYS A 1 103 ? -5.600 8.660 -0.147 1.00 95.94 103 LYS A C 1
ATOM 790 O O . LYS A 1 103 ? -6.106 7.863 0.643 1.00 95.94 103 LYS A O 1
ATOM 795 N N . LYS A 1 104 ? -6.020 9.928 -0.235 1.00 94.12 104 LYS A N 1
ATOM 796 C CA . LYS A 1 104 ? -7.154 10.460 0.563 1.00 94.12 104 LYS A CA 1
ATOM 797 C C . LYS A 1 104 ? -8.521 10.368 -0.118 1.00 94.12 104 LYS A C 1
ATOM 799 O O . LYS A 1 104 ? -9.529 10.532 0.556 1.00 94.12 104 LYS A O 1
ATOM 804 N N . TYR A 1 105 ? -8.571 10.124 -1.428 1.00 90.19 105 TYR A N 1
ATOM 805 C CA . TYR A 1 105 ? -9.811 9.976 -2.202 1.00 90.19 105 TYR A CA 1
ATOM 806 C C . TYR A 1 105 ? -9.708 8.787 -3.164 1.00 90.19 105 TYR A C 1
ATOM 808 O O . TYR A 1 105 ? -8.607 8.335 -3.467 1.00 90.19 105 TYR A O 1
ATOM 816 N N . LEU A 1 106 ? -10.853 8.310 -3.660 1.00 86.75 106 LEU A N 1
ATOM 817 C CA . LEU A 1 106 ? -10.970 7.214 -4.631 1.00 86.75 106 LEU A CA 1
ATOM 818 C C . LEU A 1 106 ? -11.648 7.709 -5.920 1.00 86.75 106 LEU A C 1
ATOM 820 O O . LEU A 1 106 ? -12.714 7.238 -6.302 1.00 86.75 106 LEU A O 1
ATOM 824 N N . THR A 1 107 ? -11.080 8.735 -6.557 1.00 79.38 107 THR A N 1
ATOM 825 C CA . THR A 1 107 ? -11.728 9.454 -7.672 1.00 79.38 107 THR A CA 1
ATOM 826 C C . THR A 1 107 ? -11.746 8.688 -8.989 1.00 79.38 107 THR A C 1
ATOM 828 O O . THR A 1 107 ? -12.740 8.740 -9.707 1.00 79.38 107 THR A O 1
ATOM 831 N N . ALA A 1 108 ? -10.647 8.018 -9.341 1.00 81.69 108 ALA A N 1
ATOM 832 C CA . ALA A 1 108 ? -10.554 7.248 -10.575 1.00 81.69 108 ALA A CA 1
ATOM 833 C C . ALA A 1 108 ? -9.460 6.188 -10.477 1.00 81.69 108 ALA A C 1
ATOM 835 O O . ALA A 1 108 ? -8.302 6.502 -10.199 1.00 81.69 108 ALA A O 1
ATOM 836 N N . LEU A 1 109 ? -9.830 4.951 -10.790 1.00 83.56 109 LEU A N 1
ATOM 837 C CA . LEU A 1 109 ? -8.879 3.895 -11.092 1.00 83.56 109 LEU A CA 1
ATOM 838 C C . LEU A 1 109 ? -8.461 4.014 -12.557 1.00 83.56 109 LEU A C 1
ATOM 840 O O . LEU A 1 109 ? -9.300 4.132 -13.454 1.00 83.56 109 LEU A O 1
ATOM 844 N N . ARG A 1 110 ? -7.156 4.013 -12.807 1.00 82.31 110 ARG A N 1
ATOM 845 C CA . ARG A 1 110 ? -6.588 4.028 -14.155 1.00 82.31 110 ARG A CA 1
ATOM 846 C C . ARG A 1 110 ? -5.676 2.831 -14.309 1.00 82.31 110 ARG A C 1
ATOM 848 O O . ARG A 1 110 ? -4.866 2.577 -13.422 1.00 82.31 110 ARG A O 1
ATOM 855 N N . SER A 1 111 ? -5.795 2.139 -15.439 1.00 79.50 111 SER A N 1
ATOM 856 C CA . SER A 1 111 ? -4.798 1.157 -15.851 1.00 79.50 111 SER A CA 1
ATOM 857 C C . SER A 1 111 ? -3.425 1.815 -15.851 1.00 79.50 111 SER A C 1
ATOM 859 O O . SER A 1 111 ? -3.254 2.919 -16.372 1.00 79.50 111 SER A O 1
ATOM 861 N N . ASN A 1 112 ? -2.471 1.142 -15.233 1.00 69.12 112 ASN A N 1
ATOM 862 C CA . ASN A 1 112 ? -1.083 1.537 -15.191 1.00 69.12 112 ASN A CA 1
ATOM 863 C C . ASN A 1 112 ? -0.286 0.446 -15.906 1.00 69.12 112 ASN A C 1
ATOM 865 O O . ASN A 1 112 ? -0.409 -0.728 -15.570 1.00 69.12 112 ASN A O 1
ATOM 869 N N . ASP A 1 113 ? 0.527 0.839 -16.884 1.00 57.81 113 ASP A N 1
ATOM 870 C CA . ASP A 1 113 ? 1.372 -0.068 -17.677 1.00 57.81 113 ASP A CA 1
ATOM 871 C C . ASP A 1 113 ? 2.512 -0.696 -16.841 1.00 57.81 113 ASP A C 1
ATOM 873 O O . ASP A 1 113 ? 3.291 -1.535 -17.289 1.00 57.81 113 ASP A O 1
ATOM 877 N N . ARG A 1 114 ? 2.622 -0.308 -15.564 1.00 64.69 114 ARG A N 1
ATOM 878 C CA . ARG A 1 114 ? 3.527 -0.9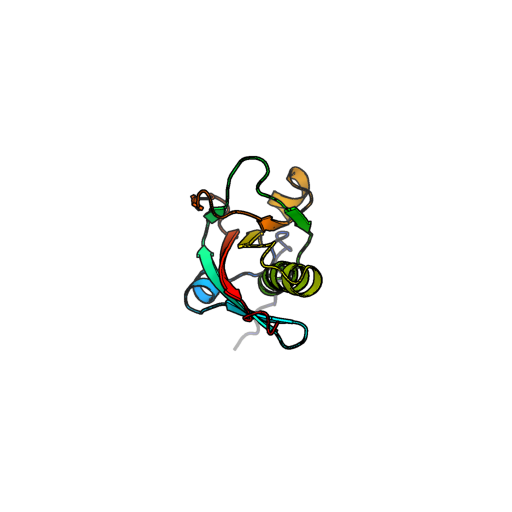23 -14.594 1.00 64.69 114 ARG A CA 1
ATOM 879 C C . ARG A 1 114 ? 2.992 -2.290 -14.170 1.00 64.69 114 ARG A C 1
ATOM 881 O O . ARG A 1 114 ? 2.189 -2.419 -13.248 1.00 64.69 114 ARG A O 1
ATOM 888 N N . THR A 1 115 ? 3.528 -3.325 -14.807 1.00 62.72 115 THR A N 1
ATOM 889 C CA . THR A 1 115 ? 3.207 -4.751 -14.611 1.00 62.72 115 THR A CA 1
ATOM 890 C C . THR A 1 115 ? 3.377 -5.279 -13.177 1.00 62.72 115 THR A C 1
ATOM 892 O O . THR A 1 115 ? 2.844 -6.339 -12.859 1.00 62.72 115 THR A O 1
ATOM 895 N N . LEU A 1 116 ? 4.054 -4.536 -12.292 1.00 82.44 116 LEU A N 1
ATOM 896 C CA . LEU A 1 116 ? 4.225 -4.839 -10.862 1.00 82.44 116 LEU A CA 1
ATOM 897 C C . LEU A 1 116 ? 3.542 -3.806 -9.945 1.00 82.44 116 LEU A C 1
ATOM 899 O O . LEU A 1 116 ? 4.015 -3.555 -8.839 1.00 82.44 116 LEU A O 1
ATOM 903 N N . GLY A 1 117 ? 2.468 -3.167 -10.410 1.00 89.12 117 GLY A N 1
ATOM 904 C CA . GLY A 1 117 ? 1.697 -2.185 -9.649 1.00 89.12 117 GLY A CA 1
ATOM 905 C C . GLY A 1 117 ? 0.352 -2.716 -9.149 1.00 89.12 117 GLY A C 1
ATOM 906 O O . GLY A 1 117 ? -0.279 -3.546 -9.806 1.00 89.12 117 GLY A O 1
ATOM 907 N N . ALA A 1 118 ? -0.123 -2.203 -8.016 1.00 94.69 118 ALA A N 1
ATOM 908 C CA . ALA A 1 118 ? -1.490 -2.417 -7.551 1.00 94.69 118 ALA A CA 1
ATOM 909 C C . ALA A 1 118 ? -2.039 -1.203 -6.810 1.00 94.69 118 ALA A C 1
ATOM 911 O O . ALA A 1 118 ? -1.352 -0.591 -5.989 1.00 94.69 118 ALA A O 1
ATOM 912 N N . ALA A 1 119 ? -3.313 -0.921 -7.051 1.00 95.19 119 ALA A N 1
ATOM 913 C CA . ALA A 1 119 ? -4.115 -0.062 -6.205 1.00 95.19 119 ALA A CA 1
ATOM 914 C C . ALA A 1 119 ? -4.823 -0.918 -5.153 1.00 95.19 119 ALA A C 1
ATOM 916 O O . ALA A 1 119 ? -5.243 -2.038 -5.441 1.00 95.19 119 ALA A O 1
ATOM 917 N N . ALA A 1 120 ? -5.003 -0.387 -3.951 1.00 96.19 120 ALA A N 1
ATOM 918 C CA . ALA A 1 120 ? -5.877 -0.984 -2.950 1.00 96.19 120 ALA A CA 1
ATOM 919 C C . ALA A 1 120 ? -6.800 0.085 -2.377 1.00 96.19 120 ALA A C 1
ATOM 921 O O . ALA A 1 120 ? -6.327 1.138 -1.957 1.00 96.19 120 ALA A O 1
ATOM 922 N N . SER A 1 121 ? -8.101 -0.176 -2.354 1.00 95.31 121 SER A N 1
ATOM 923 C CA . SER A 1 121 ? -9.112 0.748 -1.833 1.00 95.31 121 SER A CA 1
ATOM 924 C C . SER A 1 121 ? -9.637 0.242 -0.499 1.00 95.31 121 SER A C 1
ATOM 926 O O . SER A 1 121 ? -9.921 -0.944 -0.359 1.00 95.31 121 SER A O 1
ATOM 928 N N . LEU A 1 122 ? -9.764 1.128 0.483 1.00 94.25 122 LEU A N 1
ATOM 929 C CA . LEU A 1 122 ? -10.320 0.807 1.791 1.00 94.25 122 LEU A CA 1
ATOM 930 C C . LEU A 1 122 ? -11.802 0.436 1.643 1.00 94.25 122 LEU A C 1
ATOM 932 O O . LEU A 1 122 ? -12.598 1.257 1.191 1.00 94.25 122 LEU A O 1
ATOM 936 N N . VAL A 1 123 ? -12.171 -0.777 2.056 1.00 94.00 123 VAL A N 1
ATOM 937 C CA . VAL A 1 123 ? -13.559 -1.275 2.003 1.00 94.00 123 VAL A CA 1
ATOM 938 C C . VAL A 1 123 ? -14.215 -1.348 3.375 1.00 94.00 123 VAL A C 1
ATOM 940 O O . VAL A 1 123 ? -15.421 -1.134 3.492 1.00 94.00 123 VAL A O 1
ATOM 943 N N . PHE A 1 124 ? -13.434 -1.570 4.434 1.00 92.69 124 PHE A N 1
ATOM 944 C CA . PHE A 1 124 ? -13.920 -1.455 5.804 1.00 92.69 124 PHE A CA 1
ATOM 945 C C . PHE A 1 124 ? -12.835 -0.936 6.748 1.00 92.69 124 PHE A C 1
ATOM 947 O O . PHE A 1 124 ? -11.643 -1.162 6.550 1.00 92.69 124 PHE A O 1
ATOM 954 N N . SER A 1 125 ? -13.266 -0.278 7.819 1.00 90.19 125 SER A N 1
ATOM 955 C CA . SER A 1 125 ? -12.426 0.165 8.931 1.00 90.19 125 SER A CA 1
ATOM 956 C C . SER A 1 125 ? -13.068 -0.251 10.255 1.00 90.19 125 SER A C 1
ATOM 958 O O . SER A 1 125 ? -14.275 -0.527 10.286 1.00 90.19 125 SER A O 1
ATOM 960 N N . PRO A 1 126 ? -12.330 -0.235 11.377 1.00 87.00 126 PRO A N 1
ATOM 961 C CA . PRO A 1 126 ? -12.953 -0.349 12.685 1.00 87.00 126 PRO A CA 1
ATOM 962 C C . PRO A 1 126 ? -13.991 0.762 12.808 1.00 87.00 126 PRO A C 1
ATOM 964 O O . PRO A 1 126 ? -13.714 1.915 12.463 1.00 87.00 126 PRO A O 1
ATOM 967 N N . ARG A 1 127 ? -15.193 0.436 13.290 1.00 68.00 127 ARG A N 1
ATOM 968 C CA . ARG A 1 127 ? -16.091 1.490 13.761 1.00 68.00 127 ARG A CA 1
ATOM 969 C C . ARG A 1 127 ? -15.401 2.113 14.961 1.00 68.00 127 ARG A C 1
ATOM 971 O O . ARG A 1 127 ? -15.051 1.389 15.892 1.00 68.00 127 ARG A O 1
ATOM 978 N N . SER A 1 128 ? -15.190 3.422 14.932 1.00 54.47 128 SER A N 1
ATOM 979 C CA . SER A 1 128 ? -14.763 4.160 16.112 1.00 54.47 128 SER A CA 1
ATOM 980 C C . SER A 1 128 ? -15.768 3.841 17.221 1.00 54.47 128 SER A C 1
ATOM 982 O O . SER A 1 128 ? -16.937 4.221 17.119 1.00 54.47 128 SER A O 1
ATOM 984 N N . LEU A 1 129 ? -15.353 3.092 18.244 1.00 40.94 129 LEU A N 1
ATOM 985 C CA . LEU A 1 129 ? -16.050 3.125 19.523 1.00 40.94 129 LEU A CA 1
ATOM 986 C C . LEU A 1 129 ? -15.850 4.560 20.016 1.00 40.94 129 LEU A C 1
ATOM 988 O O . LEU A 1 129 ? -14.729 4.942 20.344 1.00 40.94 129 LEU A O 1
ATOM 992 N N . LYS A 1 130 ? -16.902 5.371 19.877 1.00 39.38 130 LYS A N 1
ATOM 993 C CA . LYS A 1 130 ? -16.967 6.709 20.465 1.00 39.38 130 LYS A CA 1
ATOM 994 C C . LYS A 1 130 ? -16.871 6.611 21.979 1.00 39.38 130 LYS A C 1
ATOM 996 O O . LYS A 1 130 ? -17.471 5.657 22.525 1.00 39.38 130 LYS A O 1
#

Radius of gyration: 16.08 Å; chains: 1; bounding box: 40×53×38 Å

Secondary structure (DSSP, 8-state):
------------SB----HHHHHHS-EEEEETTEEEEEEEEETEEE--TT-EEEEE--SSHHHHHHHHHHHHHHHTS----EEEEESBHHHHHHHHS-SEEEES----EEE-S-TTEEEEEEEE------

Sequence (130 aa):
MPYRDRYCYRDSGAIAFDCAKAQESEQVVSVRGGSWGFEVKCQQDINGPNIDIMGTISYSFGDCLRSCASLNSFSSNNTCLGVYFSGNISDILPNQYANCFLKKYLTALRSNDRTLGAAASLVFSPRSLK